Protein AF-F4BX55-F1 (afdb_monomer)

Foldseek 3Di:
DVVQQLVLQLVQWDWDQDPVVCKIKIDRPQQPPQIAIDNDPVRRSVRSSVSVVVSVVVCVVVVHDDDDRDRPVPPPDPPPPPDD

pLDDT: mean 83.17, std 15.72, range [44.06, 95.44]

Nearest PDB structures (foldseek):
  2dsy-assembly1_D  TM=9.300E-01  e=1.255E-06  Thermus thermophilus
  2dsy-assembly1_C  TM=9.178E-01  e=4.471E-06  Thermus thermophilus
  6g1c-assembly1_V  TM=8.708E-01  e=1.517E-02  Burkholderia pseudomallei K96243
  6g26-assembly1_D  TM=8.387E-01  e=2.862E-02  Burkholderia pseudomallei K96243
  6g1n-assembly1_B  TM=8.265E-01  e=8.425E-02  Burkholderia pseudomallei K96243

Radius of gyration: 15.69 Å; Cα contacts (8 Å, |Δi|>4): 101; chains: 1; bounding box: 55×31×29 Å

Organism: Methanothrix soehngenii (strain ATCC 5969 / DSM 3671 / JCM 10134 / NBRC 103675 / OCM 69 / GP-6) (NCBI:txid990316)

Structure (mmCIF, N/CA/C/O backbone):
data_AF-F4BX55-F1
#
_entry.id   AF-F4BX55-F1
#
loop_
_atom_site.group_PDB
_atom_site.id
_atom_site.type_symbol
_atom_site.label_atom_id
_atom_site.label_alt_id
_atom_site.label_comp_id
_atom_site.label_asym_id
_atom_site.label_entity_id
_atom_site.label_seq_id
_atom_site.pdbx_PDB_ins_code
_atom_site.Cartn_x
_atom_site.Cartn_y
_atom_site.Cartn_z
_atom_site.occupancy
_atom_site.B_iso_or_equiv
_atom_site.auth_seq_id
_atom_site.auth_comp_id
_atom_site.auth_asym_id
_atom_site.auth_atom_id
_atom_site.pdbx_PDB_model_num
ATOM 1 N N . MET A 1 1 ? 17.275 -4.348 3.047 1.00 60.84 1 MET A N 1
ATOM 2 C CA . MET A 1 1 ? 16.981 -3.559 1.826 1.00 60.84 1 MET A CA 1
ATOM 3 C C . MET A 1 1 ? 15.495 -3.538 1.415 1.00 60.84 1 MET A C 1
ATOM 5 O O . MET A 1 1 ? 15.027 -2.473 1.035 1.00 60.84 1 MET A O 1
ATOM 9 N N . PHE A 1 2 ? 14.736 -4.651 1.451 1.00 74.12 2 PHE A N 1
ATOM 10 C CA . PHE A 1 2 ? 13.290 -4.636 1.120 1.00 74.12 2 PHE A CA 1
ATOM 11 C C . PHE A 1 2 ? 12.387 -4.179 2.276 1.00 74.12 2 PHE A C 1
ATOM 13 O O . PHE A 1 2 ? 11.409 -3.471 2.049 1.00 74.12 2 PHE A O 1
ATOM 20 N N . ALA A 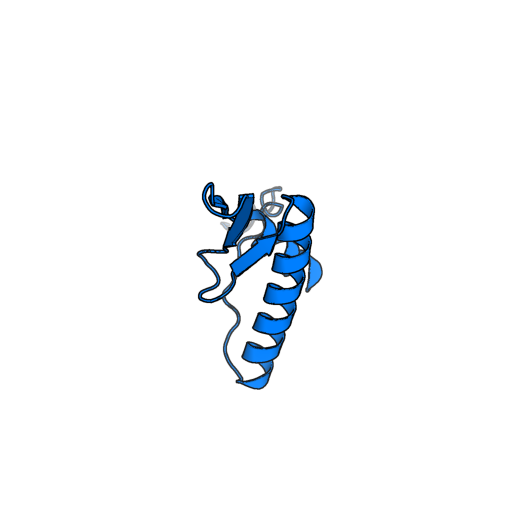1 3 ? 12.720 -4.554 3.513 1.00 82.69 3 ALA A N 1
ATOM 21 C CA . ALA A 1 3 ? 11.930 -4.200 4.691 1.00 82.69 3 ALA A CA 1
ATOM 22 C C . ALA A 1 3 ? 11.898 -2.680 4.934 1.00 82.69 3 ALA A C 1
ATOM 24 O O . ALA A 1 3 ? 10.883 -2.137 5.351 1.00 82.69 3 ALA A O 1
ATOM 25 N N . GLU A 1 4 ? 12.987 -1.990 4.611 1.00 85.69 4 GLU A N 1
ATOM 26 C CA . GLU A 1 4 ? 13.175 -0.549 4.753 1.00 85.69 4 GLU A CA 1
ATOM 27 C C . GLU A 1 4 ? 12.328 0.225 3.740 1.00 85.69 4 GLU A C 1
ATOM 29 O O . GLU A 1 4 ? 11.782 1.276 4.074 1.00 85.69 4 GLU A O 1
ATOM 34 N N . TYR A 1 5 ? 12.170 -0.311 2.523 1.00 88.12 5 TYR A N 1
ATOM 35 C CA . TYR A 1 5 ? 11.250 0.240 1.527 1.00 88.12 5 TYR A CA 1
ATOM 36 C C . TYR A 1 5 ? 9.800 0.080 1.979 1.00 88.12 5 TYR A C 1
ATOM 38 O O . TYR A 1 5 ? 9.032 1.034 1.932 1.00 88.12 5 TYR A O 1
ATOM 46 N N . ILE A 1 6 ? 9.440 -1.112 2.463 1.00 89.25 6 ILE A N 1
ATOM 47 C CA . ILE A 1 6 ? 8.095 -1.389 2.978 1.00 89.25 6 ILE A CA 1
ATOM 48 C C . ILE A 1 6 ? 7.792 -0.484 4.177 1.00 89.25 6 ILE A C 1
ATOM 50 O O . ILE A 1 6 ? 6.736 0.132 4.215 1.00 89.25 6 ILE A O 1
ATOM 54 N N . GLN A 1 7 ? 8.726 -0.322 5.118 1.00 89.81 7 GLN A N 1
ATOM 55 C CA . GLN A 1 7 ? 8.570 0.619 6.230 1.00 89.81 7 GLN A CA 1
ATOM 56 C C . GLN A 1 7 ? 8.433 2.067 5.760 1.00 89.81 7 GLN A C 1
ATOM 58 O O . GLN A 1 7 ? 7.579 2.790 6.267 1.00 89.81 7 GLN A O 1
ATOM 63 N N . ALA A 1 8 ? 9.241 2.500 4.789 1.00 90.38 8 ALA A N 1
ATOM 64 C CA . ALA A 1 8 ? 9.121 3.842 4.229 1.00 90.38 8 ALA A CA 1
ATOM 65 C C . ALA A 1 8 ? 7.743 4.045 3.577 1.00 90.38 8 ALA A C 1
ATOM 67 O O . ALA A 1 8 ? 7.107 5.068 3.810 1.00 90.38 8 ALA A O 1
ATOM 68 N N . ALA A 1 9 ? 7.247 3.054 2.835 1.00 91.50 9 ALA A N 1
ATOM 69 C CA . ALA A 1 9 ? 5.916 3.071 2.237 1.00 91.50 9 ALA A CA 1
ATOM 70 C C . ALA A 1 9 ? 4.809 3.138 3.302 1.00 91.50 9 ALA A C 1
ATOM 72 O O . ALA A 1 9 ? 3.937 3.997 3.226 1.00 91.50 9 ALA A O 1
ATOM 73 N N . LEU A 1 10 ? 4.885 2.301 4.341 1.00 90.94 10 LEU A N 1
ATOM 74 C CA . LEU A 1 10 ? 3.935 2.307 5.458 1.00 90.94 10 LEU A CA 1
ATOM 75 C C . LEU A 1 10 ? 3.941 3.642 6.217 1.00 90.94 10 LEU A C 1
ATOM 77 O O . LEU A 1 10 ? 2.891 4.104 6.642 1.00 90.94 10 LEU A O 1
ATOM 81 N N . SER A 1 11 ? 5.095 4.306 6.342 1.00 89.94 11 SER A N 1
ATOM 82 C CA . SER A 1 11 ? 5.180 5.634 6.974 1.00 89.94 11 SER A CA 1
ATOM 83 C C . SER A 1 11 ? 4.471 6.745 6.188 1.00 89.94 11 SER A C 1
ATOM 85 O O . SER A 1 11 ? 4.215 7.815 6.735 1.00 89.94 11 SER A O 1
ATOM 87 N N . LYS A 1 12 ? 4.165 6.498 4.908 1.00 89.19 12 LYS A N 1
ATOM 88 C CA . LYS A 1 12 ? 3.402 7.389 4.025 1.00 89.19 12 LYS A CA 1
ATOM 89 C C . LYS A 1 12 ? 1.923 7.012 3.935 1.00 89.19 12 LYS A C 1
ATOM 91 O O . LYS A 1 12 ? 1.171 7.694 3.246 1.00 89.19 12 LYS A O 1
ATOM 96 N N . ALA A 1 13 ? 1.504 5.946 4.616 1.00 91.06 13 ALA A N 1
ATOM 97 C CA . ALA A 1 13 ? 0.124 5.504 4.592 1.00 91.06 13 ALA A CA 1
ATOM 98 C C . ALA A 1 13 ? -0.794 6.530 5.267 1.00 91.06 13 ALA A C 1
ATOM 100 O O . ALA A 1 13 ? -0.610 6.884 6.436 1.00 91.06 13 ALA A O 1
ATOM 101 N N . THR A 1 14 ? -1.805 6.973 4.529 1.00 88.31 14 THR A N 1
ATOM 102 C CA . THR A 1 14 ? -2.898 7.779 5.069 1.00 88.31 14 THR A CA 1
ATOM 103 C C . THR A 1 14 ? -3.980 6.830 5.554 1.00 88.31 14 THR A C 1
ATOM 105 O O . THR A 1 14 ? -4.349 5.908 4.830 1.00 88.31 14 THR A O 1
ATOM 108 N N . HIS A 1 15 ? -4.444 7.034 6.786 1.00 86.69 15 HIS A N 1
ATOM 109 C CA . HIS A 1 15 ? -5.496 6.228 7.394 1.00 86.69 15 HIS A CA 1
ATOM 110 C C . HIS A 1 15 ? -6.752 7.077 7.553 1.00 86.69 15 HIS A C 1
ATOM 112 O O . HIS A 1 15 ? -6.709 8.137 8.178 1.00 86.69 15 HIS A O 1
ATOM 118 N N . GLU A 1 16 ? -7.864 6.589 7.023 1.00 86.06 16 GLU A N 1
ATOM 119 C CA . GLU A 1 16 ? -9.182 7.202 7.141 1.00 86.06 16 GLU A CA 1
ATOM 120 C C . GLU A 1 16 ? -10.155 6.195 7.754 1.00 86.06 16 GLU A C 1
ATOM 122 O O . GLU A 1 16 ? -10.067 4.991 7.508 1.00 86.06 16 GLU A O 1
ATOM 127 N N . ILE A 1 17 ? -11.074 6.675 8.590 1.00 86.94 17 ILE A N 1
ATOM 128 C CA . ILE A 1 17 ? -12.128 5.836 9.165 1.00 86.94 17 ILE A CA 1
ATOM 129 C C . ILE A 1 17 ? -13.354 5.974 8.274 1.00 86.94 17 ILE A C 1
ATOM 131 O O . ILE A 1 17 ? -13.865 7.076 8.079 1.00 86.94 17 ILE A O 1
ATOM 135 N N . ILE A 1 18 ? -13.835 4.851 7.753 1.00 86.06 18 ILE A N 1
ATOM 136 C CA . ILE A 1 18 ? -15.091 4.795 7.013 1.00 86.06 18 ILE A CA 1
ATOM 137 C C . ILE A 1 18 ? -16.202 4.520 8.031 1.00 86.06 18 ILE A C 1
ATOM 139 O O . ILE A 1 18 ? -16.414 3.371 8.425 1.00 86.06 18 ILE A O 1
ATOM 143 N N . GLU A 1 19 ? -16.896 5.579 8.462 1.00 76.56 19 GLU A N 1
ATOM 144 C CA . GLU A 1 19 ? -17.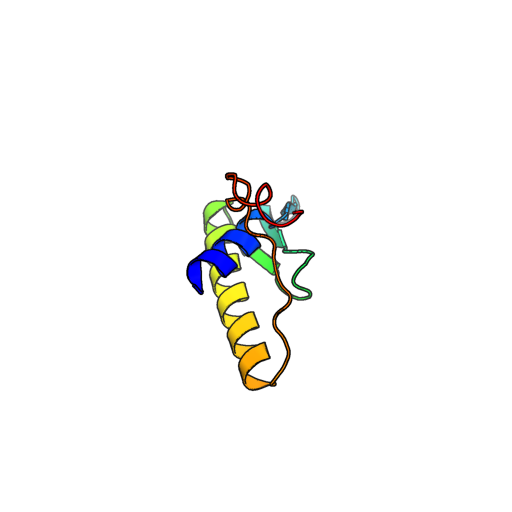952 5.522 9.491 1.00 76.56 19 GLU A CA 1
ATOM 145 C C . GLU A 1 19 ? -19.067 4.521 9.142 1.00 76.56 19 GLU A C 1
ATOM 147 O O . GLU A 1 19 ? -19.536 3.800 10.016 1.00 76.56 19 GLU A O 1
ATOM 152 N N . ASP A 1 20 ? -19.422 4.397 7.859 1.00 78.00 20 ASP A N 1
ATOM 153 C CA . ASP A 1 20 ? -20.501 3.511 7.397 1.00 78.00 20 ASP A CA 1
ATOM 154 C C . ASP A 1 20 ? -20.218 2.012 7.592 1.00 78.00 20 ASP A C 1
ATOM 156 O O . ASP A 1 20 ? -21.149 1.209 7.656 1.00 78.00 20 ASP A O 1
ATOM 160 N N . GLN A 1 21 ? -18.945 1.610 7.634 1.00 76.38 21 GLN A N 1
ATOM 161 C CA . GLN A 1 21 ? -18.545 0.199 7.718 1.00 76.38 21 GLN A CA 1
ATOM 162 C C . GLN A 1 21 ? -17.777 -0.128 9.002 1.00 76.38 21 GLN A C 1
ATOM 164 O O . GLN A 1 21 ? -17.443 -1.291 9.212 1.00 76.38 21 GLN A O 1
ATOM 169 N N . GLU A 1 22 ? -17.502 0.874 9.846 1.00 80.94 22 GLU A N 1
ATOM 170 C CA . GLU A 1 22 ? -16.630 0.758 11.024 1.00 80.94 22 GLU A CA 1
ATOM 171 C C . GLU A 1 22 ? -15.259 0.142 10.676 1.00 80.94 22 GLU A C 1
ATOM 173 O O . GLU A 1 22 ? -14.704 -0.671 11.416 1.00 80.94 22 GLU A O 1
ATOM 178 N N . LEU A 1 23 ? -14.712 0.514 9.512 1.00 89.75 23 LEU A N 1
ATOM 179 C CA . LEU A 1 23 ? -13.426 0.022 9.017 1.00 89.75 23 LEU A CA 1
ATOM 180 C C . LEU A 1 23 ? -12.413 1.155 8.886 1.00 89.75 23 LEU A C 1
ATOM 182 O O . LEU A 1 23 ? -12.736 2.280 8.504 1.00 89.75 23 LEU A O 1
ATOM 186 N N . PHE A 1 24 ? -11.158 0.811 9.140 1.00 91.19 24 PHE A N 1
ATOM 187 C CA . PHE A 1 24 ? -10.004 1.628 8.810 1.00 91.19 24 PHE A CA 1
ATOM 188 C C . PHE A 1 24 ? -9.622 1.354 7.364 1.00 91.19 24 PHE A C 1
ATOM 190 O O . PHE A 1 24 ? -9.373 0.207 6.996 1.00 91.19 24 PHE A O 1
ATOM 197 N N . TYR A 1 25 ? -9.574 2.405 6.560 1.00 92.38 25 TYR A N 1
ATOM 198 C CA . TYR A 1 25 ? -9.026 2.406 5.216 1.00 92.38 25 TYR A CA 1
ATOM 199 C C . TYR A 1 25 ? -7.621 2.993 5.256 1.00 92.38 25 TYR A C 1
ATOM 201 O O . TYR A 1 25 ? -7.399 4.042 5.855 1.00 92.38 25 TYR A O 1
ATOM 209 N N . GLY A 1 26 ? -6.674 2.308 4.627 1.00 93.62 26 GLY A N 1
ATOM 210 C CA . GLY A 1 26 ? -5.298 2.751 4.490 1.00 93.62 26 GLY A CA 1
ATOM 211 C C . GLY A 1 26 ? -4.914 2.805 3.023 1.00 93.62 26 GLY A C 1
ATOM 212 O O . GLY A 1 26 ? -5.072 1.812 2.315 1.00 93.62 26 GLY A O 1
ATOM 213 N N . GLU A 1 27 ? -4.359 3.922 2.565 1.00 94.31 27 GLU A N 1
ATOM 214 C CA . GLU A 1 27 ? -3.799 4.038 1.217 1.00 94.31 27 GLU A CA 1
ATOM 215 C C . GLU A 1 27 ? -2.429 4.704 1.210 1.00 94.31 27 GLU A C 1
ATOM 217 O O . GLU A 1 27 ? -2.085 5.477 2.103 1.00 94.31 27 GLU A O 1
ATOM 222 N N . ILE A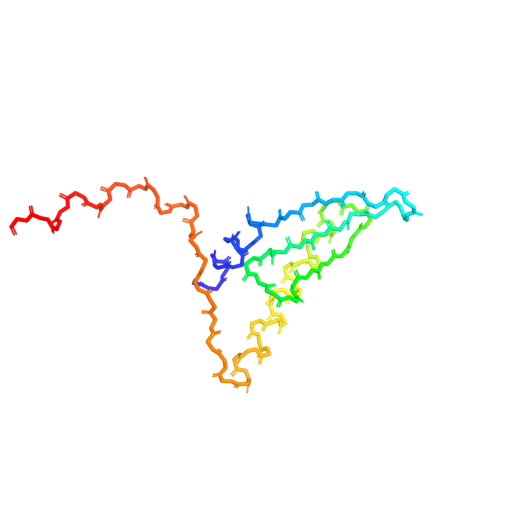 1 28 ? -1.637 4.403 0.180 1.00 91.88 28 ILE A N 1
ATOM 223 C CA . ILE A 1 28 ? -0.332 5.032 -0.036 1.00 91.88 28 ILE A CA 1
ATOM 224 C C . ILE A 1 28 ? -0.400 5.795 -1.352 1.00 91.88 28 ILE A C 1
ATOM 226 O O . ILE A 1 28 ? -0.325 5.201 -2.429 1.00 91.88 28 ILE A O 1
ATOM 230 N N . THR A 1 29 ? -0.527 7.119 -1.273 1.00 87.94 29 THR A N 1
ATOM 231 C CA . THR A 1 29 ? -0.730 7.990 -2.441 1.00 87.94 29 THR A CA 1
ATOM 232 C C . THR A 1 29 ? 0.411 7.872 -3.460 1.00 87.94 29 THR A C 1
ATOM 234 O O . THR A 1 29 ? 0.186 7.917 -4.672 1.00 87.94 29 THR A O 1
ATOM 237 N N . GLU A 1 30 ? 1.642 7.650 -2.996 1.00 87.44 30 GLU A N 1
ATOM 238 C CA . GLU A 1 30 ? 2.824 7.445 -3.840 1.00 87.44 30 GLU A CA 1
ATOM 239 C C . GLU A 1 30 ? 2.785 6.119 -4.618 1.00 87.44 30 GLU A C 1
ATOM 241 O O . GLU A 1 30 ? 3.411 5.989 -5.676 1.00 87.44 30 GLU A O 1
ATOM 246 N N . LEU A 1 31 ? 2.034 5.130 -4.128 1.00 90.25 31 LEU A N 1
ATOM 247 C CA . LEU A 1 31 ? 1.915 3.798 -4.708 1.00 90.25 31 LEU A CA 1
ATOM 248 C C . LEU A 1 31 ? 0.507 3.590 -5.269 1.00 90.25 31 LEU A C 1
ATOM 250 O O . LEU A 1 31 ? -0.350 2.956 -4.660 1.00 90.25 31 LEU A O 1
ATOM 254 N N . ARG A 1 32 ? 0.266 4.085 -6.490 1.00 87.56 32 ARG A N 1
ATOM 255 C CA . ARG A 1 32 ? -1.051 3.946 -7.135 1.00 87.56 32 ARG A CA 1
ATOM 256 C C . ARG A 1 32 ? -1.534 2.491 -7.157 1.00 87.56 32 ARG A C 1
ATOM 258 O O . ARG A 1 32 ? -0.853 1.609 -7.693 1.00 87.56 32 ARG A O 1
ATOM 265 N N . GLY A 1 33 ? -2.740 2.289 -6.627 1.00 87.94 33 GLY A N 1
ATOM 266 C CA . GLY A 1 33 ? -3.390 0.983 -6.512 1.00 87.94 33 GLY A CA 1
ATOM 267 C C . GLY A 1 33 ? -3.019 0.193 -5.254 1.00 87.94 33 GLY A C 1
ATOM 268 O O . GLY A 1 33 ? -3.439 -0.954 -5.149 1.00 87.94 33 GLY A O 1
ATOM 269 N N . VAL A 1 34 ? -2.252 0.775 -4.325 1.00 94.25 34 VAL A N 1
ATOM 270 C CA . VAL A 1 34 ? -1.961 0.189 -3.010 1.00 94.25 34 VAL A CA 1
ATOM 271 C C . VAL A 1 34 ? -2.883 0.806 -1.968 1.00 94.25 34 VAL A C 1
ATOM 273 O O . VAL A 1 34 ? -2.714 1.958 -1.570 1.00 94.25 34 VAL A O 1
ATOM 276 N N . TRP A 1 35 ? -3.843 0.008 -1.524 1.00 94.94 35 TRP A N 1
ATOM 277 C CA . TRP A 1 35 ? -4.738 0.323 -0.422 1.00 94.94 35 TRP A CA 1
ATOM 278 C C . TRP A 1 35 ? -5.151 -0.969 0.282 1.00 94.94 35 TRP A C 1
ATOM 280 O O . TRP A 1 35 ? -5.065 -2.057 -0.293 1.00 94.94 35 TRP A O 1
ATOM 290 N N . ALA A 1 36 ? -5.573 -0.852 1.531 1.00 95.44 36 ALA A N 1
ATOM 291 C CA . ALA A 1 36 ? -6.071 -1.950 2.338 1.00 95.44 36 ALA A CA 1
ATOM 292 C C . ALA A 1 36 ? -7.132 -1.449 3.317 1.00 95.44 36 ALA A C 1
ATOM 294 O O . ALA A 1 36 ? -7.263 -0.252 3.562 1.00 95.44 36 ALA A O 1
ATOM 295 N N . THR A 1 37 ? -7.880 -2.384 3.888 1.00 94.25 37 THR A N 1
ATOM 296 C CA . THR A 1 37 ? -8.836 -2.105 4.958 1.00 94.25 37 THR A CA 1
ATOM 297 C C . THR A 1 37 ? -8.602 -3.043 6.133 1.00 94.25 37 TH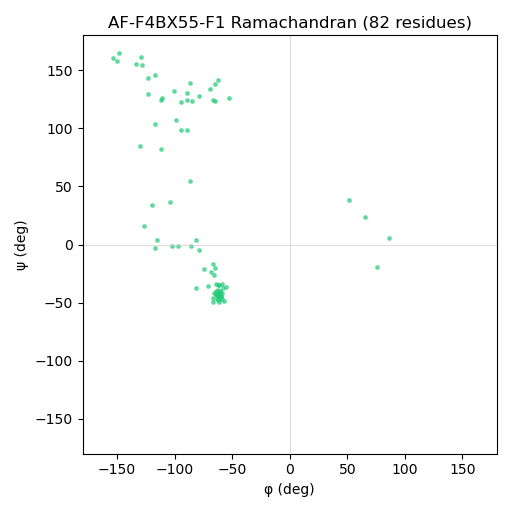R A C 1
ATOM 299 O O . THR A 1 37 ? -8.127 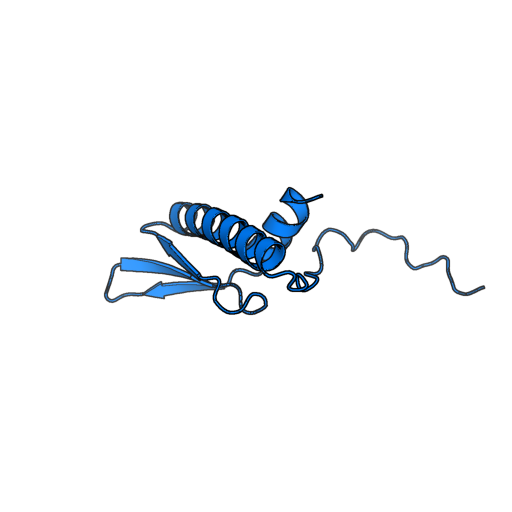-4.162 5.936 1.00 94.25 37 THR A O 1
ATOM 302 N N . GLY A 1 38 ? -8.977 -2.634 7.339 1.00 93.38 38 GLY A N 1
ATOM 303 C CA . GLY A 1 38 ? -8.963 -3.478 8.534 1.00 93.38 38 GLY A CA 1
ATOM 304 C C . GLY A 1 38 ? -9.995 -3.012 9.554 1.00 93.38 38 GLY A C 1
ATOM 305 O O . GLY A 1 38 ? -10.451 -1.873 9.507 1.00 93.38 38 GLY A O 1
ATOM 306 N N . LYS A 1 39 ? -10.378 -3.881 10.489 1.00 90.94 39 LYS A N 1
ATOM 307 C CA . LYS A 1 39 ? -11.282 -3.521 11.597 1.00 90.94 39 LYS A CA 1
ATOM 308 C C . LYS A 1 39 ? -10.571 -2.689 12.658 1.00 90.94 39 LYS A C 1
ATOM 310 O O . LYS A 1 39 ? -11.210 -1.997 13.441 1.00 90.94 39 LYS A O 1
ATOM 315 N N . THR A 1 40 ? -9.244 -2.760 12.690 1.00 91.00 40 THR A N 1
ATOM 316 C CA . THR A 1 40 ? -8.383 -1.949 13.551 1.00 91.00 40 THR A CA 1
ATOM 317 C C . THR A 1 40 ? -7.280 -1.293 12.726 1.00 91.00 40 THR A C 1
ATOM 319 O O . THR A 1 40 ? -6.964 -1.734 11.619 1.00 91.00 40 THR A O 1
ATOM 322 N N . LEU A 1 41 ? -6.661 -0.247 13.280 1.00 88.25 41 LEU A N 1
ATOM 323 C CA . LEU A 1 41 ? -5.498 0.406 12.671 1.00 88.25 41 LEU A CA 1
ATOM 324 C C . LEU A 1 41 ? -4.333 -0.584 12.464 1.00 88.25 41 LEU A C 1
ATOM 326 O O . LEU A 1 41 ? -3.644 -0.532 11.450 1.00 88.25 41 LEU A O 1
ATOM 330 N N . GLU A 1 42 ? -4.142 -1.501 13.415 1.00 91.06 42 GLU A N 1
ATOM 331 C CA . GLU A 1 42 ? -3.106 -2.537 13.362 1.00 91.06 42 GLU A CA 1
ATOM 332 C C . GLU A 1 42 ? -3.368 -3.534 12.227 1.00 91.06 42 GLU A C 1
ATOM 334 O O . GLU A 1 42 ? -2.495 -3.738 11.385 1.00 91.06 42 GLU A O 1
ATOM 339 N N . GLU A 1 43 ? -4.593 -4.064 12.130 1.00 93.06 43 GLU A N 1
ATOM 340 C CA . GLU A 1 43 ? -4.994 -4.970 11.045 1.00 93.06 43 GLU A CA 1
ATOM 341 C C . GLU A 1 43 ? -4.876 -4.282 9.678 1.00 93.06 43 GLU A C 1
ATOM 343 O O . GLU A 1 43 ? -4.387 -4.871 8.715 1.00 93.06 43 GLU A O 1
ATOM 348 N N . CYS A 1 44 ? -5.275 -3.009 9.589 1.00 94.25 44 CYS A N 1
ATOM 349 C CA . CYS A 1 44 ? -5.117 -2.220 8.373 1.00 94.25 44 CYS A CA 1
ATOM 350 C C . CYS A 1 44 ? -3.640 -2.116 7.968 1.00 94.25 44 CYS A C 1
ATOM 352 O O . CYS A 1 44 ? -3.317 -2.325 6.800 1.00 94.25 44 CYS A O 1
ATOM 354 N N . GLY A 1 45 ? -2.737 -1.854 8.918 1.00 91.94 45 GLY A N 1
ATOM 355 C CA . GLY A 1 45 ? -1.295 -1.787 8.670 1.00 91.94 45 GLY A CA 1
ATOM 356 C C . GLY A 1 45 ? -0.691 -3.122 8.222 1.00 91.94 45 GLY A C 1
ATOM 357 O O . GLY A 1 45 ? 0.105 -3.153 7.279 1.00 91.94 45 GLY A O 1
ATOM 358 N N . GLU A 1 46 ? -1.092 -4.233 8.845 1.00 94.12 46 GLU A N 1
ATOM 359 C CA . GLU A 1 46 ? -0.674 -5.580 8.434 1.00 94.12 46 GLU A CA 1
ATOM 360 C C . GLU A 1 46 ? -1.167 -5.928 7.025 1.00 94.12 46 GLU A C 1
ATOM 362 O O . GLU A 1 46 ? -0.390 -6.403 6.190 1.00 94.12 46 GLU A O 1
ATOM 367 N N . ASN A 1 47 ? -2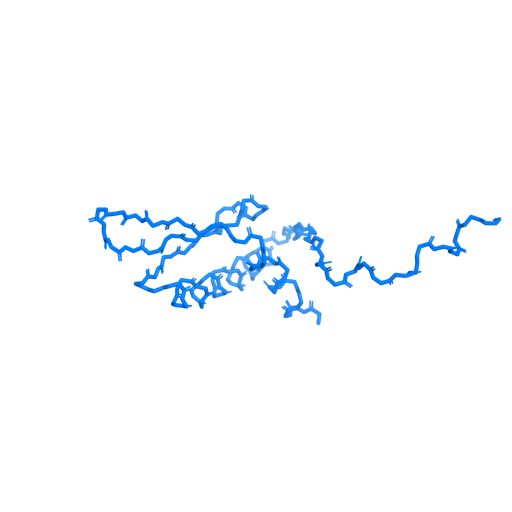.429 -5.621 6.721 1.00 95.00 47 ASN A N 1
ATOM 368 C CA . ASN A 1 47 ? -2.993 -5.831 5.391 1.00 95.00 47 ASN A CA 1
ATOM 369 C C . ASN A 1 47 ? -2.277 -4.965 4.347 1.00 95.00 47 ASN A C 1
ATOM 371 O O . ASN A 1 47 ? -1.915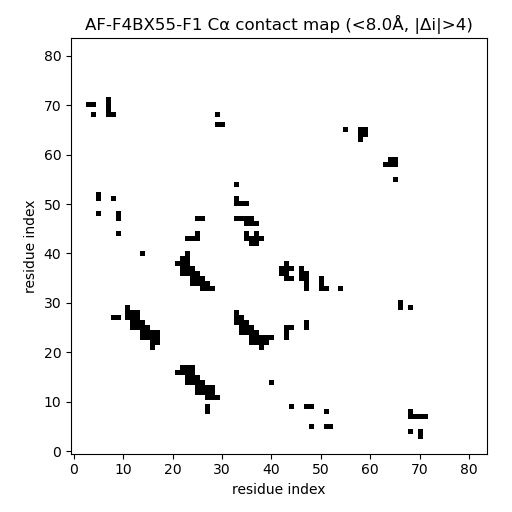 -5.458 3.277 1.00 95.00 47 ASN A O 1
ATOM 375 N N . LEU A 1 48 ? -1.994 -3.699 4.670 1.00 94.44 48 LEU A N 1
ATOM 376 C CA . LEU A 1 48 ? -1.278 -2.780 3.785 1.00 94.44 48 LEU A CA 1
ATOM 377 C C . LEU A 1 48 ? 0.127 -3.300 3.464 1.00 94.44 48 LEU A C 1
ATOM 379 O O . LEU A 1 48 ? 0.551 -3.258 2.309 1.00 94.44 48 LEU A O 1
ATOM 383 N N . LYS A 1 49 ? 0.824 -3.871 4.453 1.00 94.44 49 LYS A N 1
ATOM 384 C CA . LYS A 1 49 ? 2.123 -4.527 4.253 1.00 94.44 49 LYS A CA 1
ATOM 385 C C . LYS A 1 49 ? 2.038 -5.650 3.215 1.00 94.44 49 LYS A C 1
ATOM 387 O O . LYS A 1 49 ? 2.840 -5.668 2.281 1.00 94.44 49 LYS A O 1
ATOM 392 N N . GLY A 1 50 ? 1.055 -6.543 3.338 1.00 94.44 50 GLY A N 1
ATOM 393 C CA . GLY A 1 50 ? 0.851 -7.635 2.379 1.00 94.44 50 GLY A CA 1
ATOM 39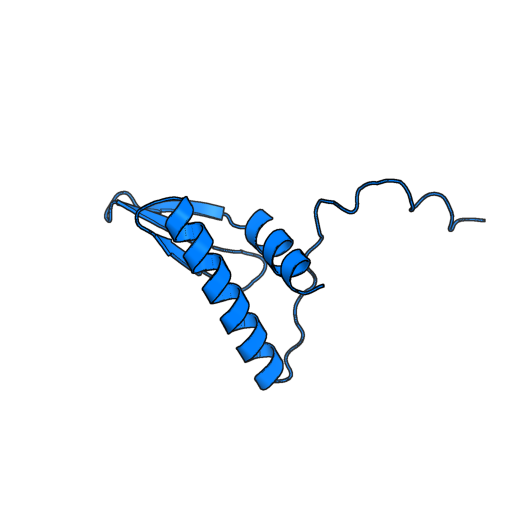4 C C . GLY A 1 50 ? 0.523 -7.137 0.966 1.00 94.44 50 GLY A C 1
ATOM 395 O O . GLY A 1 50 ? 1.051 -7.655 -0.021 1.00 94.44 50 GLY A O 1
ATOM 396 N N . VAL A 1 51 ? -0.289 -6.080 0.853 1.00 95.44 51 VAL A N 1
ATOM 397 C CA . VAL A 1 51 ? -0.606 -5.452 -0.442 1.00 95.44 51 VAL A CA 1
ATOM 398 C C . VAL A 1 51 ? 0.646 -4.849 -1.084 1.00 95.44 51 VAL A C 1
ATOM 400 O O . VAL A 1 51 ? 0.858 -5.046 -2.281 1.00 95.44 51 VAL A O 1
ATOM 403 N N . ILE A 1 52 ? 1.510 -4.173 -0.318 1.00 94.25 52 ILE A N 1
ATOM 404 C CA . ILE A 1 52 ? 2.784 -3.624 -0.821 1.00 94.25 52 ILE A CA 1
ATOM 405 C C . ILE A 1 52 ? 3.684 -4.745 -1.351 1.00 94.25 52 ILE A C 1
ATOM 407 O O . ILE A 1 52 ? 4.227 -4.627 -2.450 1.00 94.25 52 ILE A O 1
ATOM 411 N N . GLU A 1 53 ? 3.828 -5.844 -0.606 1.00 93.50 53 GLU A N 1
ATOM 412 C CA . GLU A 1 53 ? 4.633 -7.000 -1.022 1.00 93.50 53 GLU A CA 1
ATOM 413 C C . GLU A 1 53 ? 4.120 -7.594 -2.345 1.00 93.50 53 GLU A C 1
ATOM 415 O O . GLU A 1 53 ? 4.896 -7.792 -3.287 1.00 93.50 53 GLU A O 1
ATOM 420 N N . GLY A 1 54 ? 2.804 -7.798 -2.460 1.00 93.62 54 GLY A N 1
ATOM 421 C CA . GLY A 1 54 ? 2.168 -8.279 -3.689 1.00 93.62 54 GLY A CA 1
ATOM 422 C C . GLY A 1 54 ? 2.311 -7.304 -4.862 1.00 93.62 54 GLY A C 1
ATOM 423 O O . GLY A 1 54 ? 2.592 -7.716 -5.990 1.00 93.62 54 GLY A O 1
ATOM 424 N N . TRP A 1 55 ? 2.181 -6.004 -4.606 1.00 94.50 55 TRP A N 1
ATOM 425 C CA . TRP A 1 55 ? 2.327 -4.951 -5.612 1.00 94.50 55 TRP A CA 1
ATOM 426 C C . TRP A 1 55 ? 3.757 -4.871 -6.158 1.00 94.50 55 TRP A C 1
ATOM 428 O O . TRP A 1 55 ? 3.958 -4.765 -7.373 1.00 94.50 55 TRP A O 1
ATOM 438 N N . ILE A 1 56 ? 4.758 -4.992 -5.282 1.00 92.25 56 ILE A N 1
ATOM 439 C CA . ILE A 1 56 ? 6.173 -5.082 -5.660 1.00 92.25 56 ILE A CA 1
ATOM 440 C C . ILE A 1 56 ? 6.404 -6.325 -6.521 1.00 92.25 56 ILE A C 1
ATOM 442 O O . ILE A 1 56 ? 6.975 -6.218 -7.609 1.00 92.25 56 ILE A O 1
ATOM 446 N N . ALA A 1 57 ? 5.926 -7.493 -6.081 1.00 93.50 57 ALA A N 1
ATOM 447 C CA . ALA A 1 57 ? 6.077 -8.743 -6.824 1.00 93.50 57 ALA A CA 1
ATOM 448 C C . ALA A 1 57 ? 5.451 -8.656 -8.227 1.00 93.50 57 ALA A C 1
ATOM 450 O O . ALA A 1 57 ? 6.058 -9.089 -9.211 1.00 93.50 57 ALA A O 1
ATOM 451 N N . LEU A 1 58 ? 4.270 -8.040 -8.341 1.00 93.94 58 LEU A N 1
ATOM 452 C CA . LEU A 1 58 ? 3.599 -7.817 -9.619 1.00 93.94 58 LEU A CA 1
ATOM 453 C C . LEU A 1 58 ? 4.421 -6.908 -10.541 1.00 93.94 58 LEU A C 1
ATOM 455 O O . LEU A 1 58 ? 4.622 -7.250 -11.705 1.00 93.94 58 LEU A O 1
ATOM 459 N N . ARG A 1 59 ? 4.938 -5.779 -10.039 1.00 93.12 59 ARG A N 1
ATOM 460 C CA . ARG A 1 59 ? 5.783 -4.878 -10.840 1.00 93.12 59 ARG A CA 1
ATOM 461 C C . ARG A 1 59 ? 7.049 -5.553 -11.334 1.00 93.12 59 ARG A C 1
ATOM 463 O O . ARG A 1 59 ? 7.363 -5.425 -12.515 1.00 93.12 59 ARG A O 1
ATOM 470 N N . LEU A 1 60 ? 7.730 -6.301 -10.467 1.00 92.50 60 LEU A N 1
ATOM 471 C CA . LEU A 1 60 ? 8.930 -7.052 -10.836 1.00 92.50 60 LEU A CA 1
ATOM 472 C C . LEU A 1 60 ? 8.627 -8.070 -11.938 1.00 92.50 60 LEU A C 1
ATOM 474 O O . LEU A 1 60 ? 9.356 -8.142 -12.924 1.00 92.50 60 LEU A O 1
ATOM 478 N N . ARG A 1 61 ? 7.510 -8.800 -11.822 1.00 95.44 61 ARG A N 1
ATOM 479 C CA . ARG A 1 61 ? 7.067 -9.752 -12.851 1.00 95.44 61 ARG A CA 1
ATOM 480 C C . ARG A 1 61 ? 6.754 -9.076 -14.188 1.00 95.44 61 ARG A C 1
ATOM 482 O O . ARG A 1 61 ? 6.978 -9.675 -15.235 1.00 95.44 61 ARG A O 1
ATOM 489 N N . LEU A 1 62 ? 6.230 -7.855 -14.154 1.00 95.44 62 LEU A N 1
ATOM 490 C CA . LEU A 1 62 ? 5.903 -7.065 -15.342 1.00 95.44 62 LEU A CA 1
ATOM 491 C C . LEU A 1 62 ? 7.093 -6.252 -15.885 1.00 95.44 62 LEU A C 1
ATOM 493 O O . LEU A 1 62 ? 6.933 -5.552 -16.881 1.00 95.44 62 LEU A O 1
ATOM 497 N N . GLY A 1 63 ? 8.269 -6.311 -15.247 1.00 95.06 63 GLY A N 1
ATOM 498 C CA . GLY A 1 63 ? 9.430 -5.496 -15.626 1.00 95.06 63 GLY A CA 1
ATOM 499 C C . GLY A 1 63 ? 9.220 -3.991 -15.419 1.00 95.06 63 GLY A C 1
ATOM 500 O O . GLY A 1 63 ? 9.862 -3.178 -16.081 1.00 95.06 63 GLY A O 1
ATOM 501 N N . LEU A 1 64 ? 8.301 -3.604 -14.531 1.00 92.81 64 LEU A N 1
ATOM 502 C CA . LEU A 1 64 ? 7.996 -2.209 -14.224 1.00 92.81 64 LEU A CA 1
ATOM 503 C C . LEU A 1 64 ? 8.929 -1.680 -13.135 1.00 92.81 64 LEU A C 1
ATOM 505 O O . LEU A 1 64 ? 9.177 -2.346 -12.130 1.00 92.81 64 LEU A O 1
ATOM 509 N N . ALA A 1 65 ? 9.385 -0.438 -13.296 1.00 90.19 65 ALA A N 1
ATOM 510 C CA . ALA A 1 65 ? 10.189 0.235 -12.283 1.00 90.19 65 ALA A CA 1
ATOM 511 C C . ALA A 1 65 ? 9.404 0.408 -10.973 1.00 90.19 65 ALA A C 1
ATOM 513 O O . ALA A 1 65 ? 8.208 0.714 -10.987 1.00 90.19 65 ALA A O 1
ATOM 514 N N . ILE A 1 66 ? 10.082 0.248 -9.840 1.00 89.94 66 ILE A N 1
ATOM 515 C CA . ILE A 1 66 ? 9.529 0.543 -8.517 1.00 89.94 66 ILE A CA 1
ATOM 516 C C . ILE A 1 66 ? 9.837 2.017 -8.211 1.00 89.94 66 ILE A C 1
ATOM 518 O O . ILE A 1 66 ? 11.002 2.409 -8.294 1.00 89.94 66 ILE A O 1
ATOM 522 N N . PRO A 1 67 ? 8.829 2.856 -7.904 1.00 90.06 67 PRO A N 1
ATOM 523 C CA . PRO A 1 67 ? 9.057 4.260 -7.594 1.00 90.06 67 PRO A CA 1
ATOM 524 C C . PRO A 1 67 ? 9.873 4.392 -6.299 1.00 90.06 67 PRO A C 1
ATOM 526 O O . PRO A 1 67 ? 9.612 3.659 -5.339 1.00 90.06 67 PRO A O 1
ATOM 529 N N . PRO A 1 68 ? 10.854 5.308 -6.243 1.00 88.56 68 PRO A N 1
ATOM 530 C CA . PRO A 1 68 ? 11.626 5.538 -5.031 1.00 88.56 68 PRO A CA 1
ATOM 531 C C . PRO A 1 68 ? 10.739 6.184 -3.962 1.00 88.56 68 PRO A C 1
ATOM 533 O O . PRO A 1 68 ? 10.027 7.146 -4.243 1.00 88.56 68 PRO A O 1
ATOM 536 N N . ILE A 1 69 ? 10.812 5.676 -2.731 1.00 86.81 69 ILE A N 1
ATOM 537 C CA . ILE A 1 69 ? 10.176 6.296 -1.565 1.00 86.81 69 ILE A CA 1
ATOM 538 C C . ILE A 1 69 ? 11.288 6.809 -0.649 1.00 86.81 69 ILE A C 1
ATOM 540 O O . ILE A 1 69 ? 12.166 6.025 -0.276 1.00 86.81 69 ILE A O 1
ATOM 544 N N . PRO A 1 70 ? 11.289 8.106 -0.291 1.00 75.31 70 PRO A N 1
ATOM 545 C CA . PRO A 1 70 ? 12.277 8.646 0.627 1.00 75.31 70 PRO A CA 1
ATOM 546 C C . PRO A 1 70 ? 12.093 8.012 2.0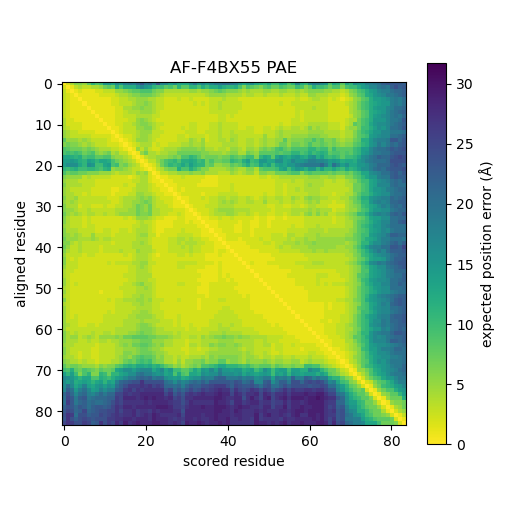06 1.00 75.31 70 PRO A C 1
ATOM 548 O O . PRO A 1 70 ? 11.016 8.077 2.601 1.00 75.31 70 PRO A O 1
ATOM 551 N N . HIS A 1 71 ? 13.155 7.391 2.512 1.00 66.44 71 HIS A N 1
ATOM 552 C CA . HIS A 1 71 ? 13.152 6.805 3.842 1.00 66.44 71 HIS A CA 1
ATOM 553 C C . HIS A 1 71 ? 13.354 7.908 4.899 1.00 66.44 71 HIS A C 1
ATOM 555 O O . HIS A 1 71 ? 14.331 8.657 4.800 1.00 66.44 71 HIS A O 1
ATOM 561 N N . PRO A 1 72 ? 12.488 8.015 5.925 1.00 61.94 72 PRO A N 1
ATOM 562 C CA . PRO A 1 72 ? 12.573 9.091 6.913 1.00 61.94 72 PRO A CA 1
ATOM 563 C C . PRO A 1 72 ? 13.852 9.060 7.769 1.00 61.94 72 PRO A C 1
ATOM 565 O O . PRO A 1 72 ? 14.229 10.099 8.302 1.00 61.94 72 PRO A O 1
ATOM 568 N N . ALA A 1 73 ? 14.564 7.928 7.874 1.00 56.59 73 ALA A N 1
ATOM 569 C CA . ALA A 1 73 ? 15.823 7.872 8.629 1.00 56.59 73 ALA A CA 1
ATOM 570 C C . ALA A 1 73 ? 17.049 8.437 7.881 1.00 56.59 73 ALA A C 1
ATOM 572 O O . ALA A 1 73 ? 18.116 8.552 8.476 1.00 56.59 73 ALA A O 1
ATOM 573 N N . CYS A 1 74 ? 16.930 8.846 6.611 1.00 47.56 74 CYS A N 1
ATOM 574 C CA . CYS A 1 74 ? 18.023 9.511 5.890 1.00 47.56 74 CYS A CA 1
ATOM 575 C C . CYS A 1 74 ? 18.014 11.034 6.144 1.00 47.56 74 CYS A C 1
ATOM 577 O O . CYS A 1 74 ? 17.932 11.838 5.221 1.00 47.56 74 CYS A O 1
ATOM 579 N N . LEU A 1 75 ? 18.044 11.434 7.419 1.00 47.53 75 LEU A N 1
ATOM 580 C CA . LEU A 1 75 ? 18.276 12.819 7.861 1.00 47.53 75 LEU A CA 1
ATOM 581 C C . LEU A 1 75 ? 19.430 12.922 8.876 1.00 47.53 75 LEU A C 1
ATOM 583 O O . LEU A 1 75 ? 19.590 13.952 9.527 1.00 47.53 75 LEU A O 1
ATOM 587 N N . SER A 1 76 ? 20.279 11.895 8.993 1.00 44.06 76 SER A N 1
ATOM 588 C CA . SER A 1 76 ? 21.556 12.015 9.701 1.00 44.06 76 SER A CA 1
ATOM 589 C C . SER A 1 76 ? 22.700 12.345 8.728 1.00 44.06 76 SER A C 1
ATOM 591 O O . SER A 1 76 ? 23.260 11.473 8.072 1.00 44.06 76 SER A O 1
ATOM 593 N N . SER A 1 77 ? 23.039 13.632 8.679 1.00 47.88 77 SER A N 1
ATOM 594 C CA . SER A 1 77 ? 24.418 14.160 8.703 1.00 47.88 77 SER A CA 1
ATOM 595 C C . SER A 1 77 ? 25.357 14.104 7.482 1.00 47.88 77 SER A C 1
ATOM 597 O O . SER A 1 77 ? 26.267 14.926 7.456 1.00 47.88 77 SER A O 1
ATOM 599 N N . ASP A 1 78 ? 25.173 13.276 6.451 1.00 48.31 78 ASP A N 1
ATOM 600 C CA . ASP A 1 78 ? 26.233 13.089 5.424 1.00 48.31 78 ASP A CA 1
ATOM 601 C C . ASP A 1 78 ? 26.005 13.791 4.065 1.00 48.31 78 ASP A C 1
ATOM 603 O O . ASP A 1 78 ? 26.375 13.273 3.015 1.00 48.31 78 ASP A O 1
ATOM 607 N N . ILE A 1 79 ? 25.425 14.999 4.045 1.00 50.19 79 ILE A N 1
ATOM 608 C CA . ILE A 1 79 ? 25.379 15.849 2.825 1.00 50.19 79 ILE A CA 1
ATOM 609 C C . ILE A 1 79 ? 26.418 16.991 2.858 1.00 50.19 79 ILE A C 1
ATOM 611 O O . ILE A 1 79 ? 26.597 17.713 1.881 1.00 50.19 79 ILE A O 1
ATOM 615 N N . ALA A 1 80 ? 27.207 17.124 3.928 1.00 46.81 80 ALA A N 1
ATOM 616 C CA . ALA A 1 80 ? 28.184 18.212 4.055 1.00 46.81 80 ALA A CA 1
ATOM 617 C C . ALA A 1 80 ? 29.535 17.999 3.328 1.00 46.81 80 ALA A C 1
ATOM 619 O O . ALA A 1 80 ? 30.413 18.844 3.475 1.00 46.81 80 ALA A O 1
ATOM 620 N N . PHE A 1 81 ? 29.745 16.917 2.561 1.00 47.28 81 PHE A N 1
ATOM 621 C CA . PHE A 1 81 ? 31.086 16.581 2.036 1.00 47.28 81 PHE A CA 1
ATOM 622 C C . PHE A 1 81 ? 31.286 16.626 0.513 1.00 47.28 81 PHE A C 1
ATOM 624 O O . PHE A 1 81 ? 32.386 16.325 0.059 1.00 47.28 81 PHE A O 1
ATOM 631 N N . PHE A 1 82 ? 30.294 17.027 -0.292 1.00 47.22 82 PHE A N 1
ATOM 632 C CA . PHE A 1 82 ? 30.446 17.035 -1.760 1.00 47.22 82 PHE A CA 1
ATOM 633 C C . PHE A 1 82 ? 30.300 18.409 -2.427 1.00 47.22 82 PHE A C 1
ATOM 635 O O . PHE A 1 82 ? 29.833 18.518 -3.558 1.00 47.22 82 PHE A O 1
ATOM 642 N N . THR A 1 83 ? 30.744 19.467 -1.749 1.00 49.12 83 THR A N 1
ATOM 643 C CA . THR A 1 83 ? 31.130 20.716 -2.422 1.00 49.12 83 THR A CA 1
ATOM 644 C C . THR A 1 83 ? 32.511 21.141 -1.926 1.00 49.12 83 THR A C 1
ATOM 646 O O . THR A 1 83 ? 32.629 21.925 -0.985 1.00 49.12 83 THR A O 1
ATOM 649 N N . SER A 1 84 ? 33.558 20.592 -2.538 1.00 49.78 84 SER A N 1
ATOM 650 C CA . SER A 1 84 ? 34.886 21.207 -2.563 1.00 49.78 84 SER A CA 1
ATOM 651 C C . SER A 1 84 ? 35.403 21.232 -3.987 1.00 49.78 84 SER A C 1
ATOM 653 O O . SER A 1 84 ? 34.996 20.349 -4.775 1.00 49.78 84 SER A O 1
#

Solvent-accessible surface area (backbone atoms only — not comparable to full-atom values): 5135 Å² total; per-residue (Å²): 119,67,66,58,52,52,49,29,50,58,74,56,46,48,76,45,75,42,77,94,73,63,29,28,38,32,36,28,84,92,43,84,94,40,60,27,59,18,80,38,72,66,50,14,50,56,42,35,50,54,41,51,54,51,52,50,52,50,30,59,75,69,72,45,86,78,82,89,68,81,49,82,79,80,73,75,82,81,78,84,78,83,83,127

Sequence (84 aa):
MFAEYIQAALSKATHEIIEDQELFYGEITELRGVWATGKTLEECGENLKGVIEGWIALRLRLGLAIPPIPHPACLSSDIAFFTS

InterPro domains:
  IPR035069 Antitoxin HicB/UPF0150 [SSF143100] (3-69)
  IPR049389 UPF0150 [PF21748] (4-67)

Secondary structure (DSSP, 8-state):
-HHHHHHHHHHT-EEEEETTTTEEEEE-TTSTT-EEEESSHHHHHHHHHHHHHHHHHHHHHTTPPPPP---TTTTSSTTTTS--

Mean predicted aligned error: 7.97 Å